Protein AF-A0A7W0XDC4-F1 (afdb_monomer_lite)

Foldseek 3Di:
DDPDDDDDDDWDPPQVVPQVPDPVLVVLLVVDDPVLSVLCCCCRTNNDQLPRVCVVVVHHSVVSVVSPVVSVVSSVVVCVVVVPDD

Radius of gyration: 13.59 Å; chains: 1; bounding box: 32×28×41 Å

Sequence (86 aa):
MSRQWFWCDCGNPRAIRFWKNNPDLEQLITRLPAGYRQILALHDIEGYTHDEIGALLEISAGTSKSQLYHARRALRAMLQTEARLP

Structure (mmCIF, N/CA/C/O backbone):
data_AF-A0A7W0XDC4-F1
#
_entry.id   AF-A0A7W0XDC4-F1
#
loop_
_atom_site.group_PDB
_atom_site.id
_atom_site.type_symbol
_atom_site.label_atom_id
_atom_site.label_alt_id
_atom_site.label_comp_id
_atom_site.label_asym_id
_atom_site.label_entity_id
_atom_site.label_seq_id
_atom_site.pdbx_PDB_ins_code
_atom_site.Cartn_x
_atom_site.Cartn_y
_atom_site.Cartn_z
_atom_site.occupancy
_atom_site.B_iso_or_equiv
_atom_site.auth_seq_id
_atom_site.auth_comp_id
_atom_site.auth_asym_id
_atom_site.auth_atom_id
_atom_site.pdbx_PDB_model_num
ATOM 1 N N . MET A 1 1 ? -21.640 14.246 -9.474 1.00 38.25 1 MET A N 1
ATOM 2 C CA . MET A 1 1 ? -20.630 14.341 -8.397 1.00 38.25 1 MET A CA 1
ATOM 3 C C . MET A 1 1 ? -20.598 13.022 -7.644 1.00 38.25 1 MET A C 1
ATOM 5 O O . MET A 1 1 ? -21.476 12.785 -6.833 1.00 38.25 1 MET A O 1
ATOM 9 N N . SER A 1 2 ? -19.662 12.144 -8.011 1.00 33.78 2 SER A N 1
ATOM 10 C CA . SER A 1 2 ? -19.091 11.044 -7.208 1.00 33.78 2 SER A CA 1
ATOM 11 C C . SER A 1 2 ? -18.250 10.202 -8.163 1.00 33.78 2 SER A C 1
ATOM 13 O O . SER A 1 2 ? -18.649 9.140 -8.621 1.00 33.78 2 SER A O 1
ATOM 15 N N . ARG A 1 3 ? -17.106 10.767 -8.570 1.00 38.34 3 ARG A N 1
ATOM 16 C CA . ARG A 1 3 ? -16.045 10.017 -9.246 1.00 38.34 3 ARG A CA 1
ATOM 17 C C . ARG A 1 3 ? -15.224 9.378 -8.140 1.00 38.34 3 ARG A C 1
ATOM 19 O O . ARG A 1 3 ? -14.292 9.994 -7.634 1.00 38.34 3 ARG A O 1
ATOM 26 N N . GLN A 1 4 ? -15.628 8.198 -7.708 1.00 39.44 4 GLN A N 1
ATOM 27 C CA . GLN A 1 4 ? -14.822 7.391 -6.813 1.00 39.44 4 GLN A CA 1
ATOM 28 C C . GLN A 1 4 ? -14.500 6.113 -7.569 1.00 39.44 4 GLN A C 1
ATOM 30 O O . GLN A 1 4 ? -15.325 5.217 -7.678 1.00 39.44 4 GLN A O 1
ATOM 35 N N . TRP A 1 5 ? -13.271 6.111 -8.087 1.00 46.94 5 TRP A N 1
ATOM 36 C CA . TRP A 1 5 ? -12.538 4.967 -8.614 1.00 46.94 5 TRP A CA 1
ATOM 37 C C . TRP A 1 5 ? -12.832 4.601 -10.077 1.00 46.94 5 TRP A C 1
ATOM 39 O O . TRP A 1 5 ? -13.815 3.951 -10.408 1.00 46.94 5 TRP A O 1
ATOM 49 N N . PHE A 1 6 ? -11.930 5.033 -10.962 1.00 32.31 6 PHE A N 1
ATOM 50 C CA . PHE A 1 6 ? -11.760 4.478 -12.304 1.00 32.31 6 PHE A CA 1
ATOM 51 C C . PHE A 1 6 ? -11.403 2.984 -12.168 1.00 32.31 6 PHE A C 1
ATOM 53 O O . PHE A 1 6 ? -10.263 2.667 -11.847 1.00 32.31 6 PHE A O 1
ATOM 60 N N . TRP A 1 7 ? -12.376 2.097 -12.376 1.00 46.69 7 TRP A N 1
ATOM 61 C CA . TRP A 1 7 ? -12.190 0.653 -12.550 1.00 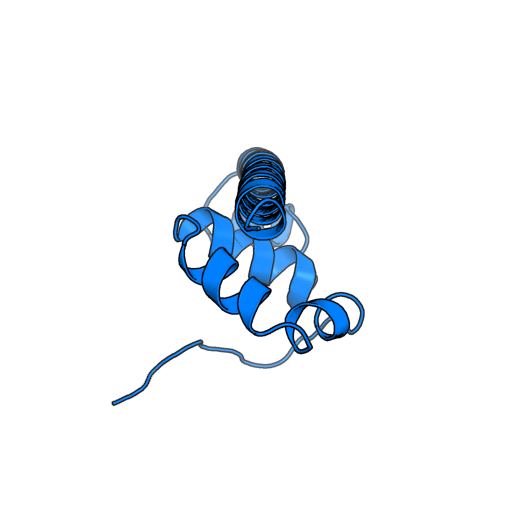46.69 7 TRP A CA 1
ATOM 62 C C . TRP A 1 7 ? -12.694 0.309 -13.952 1.00 46.69 7 TRP A C 1
ATOM 64 O O . TRP A 1 7 ? -13.886 0.445 -14.221 1.00 46.69 7 TRP A O 1
ATOM 74 N N . CYS A 1 8 ? -11.792 -0.072 -14.853 1.00 34.91 8 CYS A N 1
ATOM 75 C CA . CYS A 1 8 ? -12.140 -0.676 -16.136 1.00 34.91 8 CYS A CA 1
ATOM 76 C C . CYS A 1 8 ? -11.418 -2.028 -16.187 1.00 34.91 8 CYS A C 1
ATOM 78 O O . CYS A 1 8 ? -10.200 -2.066 -16.323 1.00 34.91 8 CYS A O 1
ATOM 80 N N . ASP A 1 9 ? -12.207 -3.077 -15.945 1.00 46.50 9 ASP A N 1
ATOM 81 C CA . ASP A 1 9 ? -11.989 -4.519 -16.118 1.00 46.50 9 ASP A CA 1
ATOM 82 C C . ASP A 1 9 ? -10.553 -5.047 -16.307 1.00 46.50 9 ASP A C 1
ATOM 84 O O . ASP A 1 9 ? -10.033 -4.984 -17.416 1.00 46.50 9 ASP A O 1
ATOM 88 N N . CYS A 1 10 ? -9.997 -5.701 -15.268 1.00 32.53 10 CYS A N 1
ATOM 89 C CA . CYS A 1 10 ? -9.129 -6.902 -15.334 1.00 32.53 10 CYS A CA 1
ATOM 90 C C . CYS A 1 10 ? -8.949 -7.542 -13.924 1.00 32.53 10 CYS A C 1
ATOM 92 O O . CYS A 1 10 ? -7.851 -7.611 -13.388 1.00 32.53 10 CYS A O 1
ATOM 94 N N . GLY A 1 11 ? -10.029 -7.995 -13.273 1.00 41.75 11 GLY A N 1
ATOM 95 C CA . GLY A 1 11 ? -9.981 -8.422 -11.862 1.00 41.75 11 GLY A CA 1
ATOM 96 C C . GLY A 1 11 ? -9.363 -9.807 -11.586 1.00 41.75 11 GLY A C 1
ATOM 97 O O . GLY A 1 11 ? -9.824 -10.825 -12.107 1.00 41.75 11 GLY A O 1
ATOM 98 N N . ASN A 1 12 ? -8.405 -9.860 -10.650 1.00 45.47 12 ASN A N 1
ATOM 99 C CA . ASN A 1 12 ? -7.922 -11.076 -9.985 1.00 45.47 12 ASN A CA 1
ATOM 100 C C . ASN A 1 12 ? -8.889 -11.486 -8.842 1.00 45.47 12 ASN A C 1
ATOM 102 O O . ASN A 1 12 ? -9.053 -10.760 -7.858 1.00 45.47 12 ASN A O 1
ATOM 106 N N . PRO A 1 13 ? -9.523 -12.672 -8.893 1.00 45.78 13 PRO A N 1
ATOM 107 C CA . PRO A 1 13 ? -10.630 -13.023 -7.998 1.00 45.78 13 PRO A CA 1
ATOM 108 C C . PRO A 1 13 ? -10.243 -13.326 -6.536 1.00 45.78 13 PRO A C 1
ATOM 110 O O . PRO A 1 13 ? -11.135 -13.575 -5.720 1.00 45.78 13 PRO A O 1
ATOM 113 N N . ARG A 1 14 ? -8.954 -13.334 -6.159 1.00 47.41 14 ARG A N 1
ATOM 114 C CA . ARG A 1 14 ? -8.537 -13.768 -4.809 1.00 47.41 14 ARG A CA 1
ATOM 115 C C . ARG A 1 14 ? -8.549 -12.681 -3.728 1.00 47.41 14 ARG A C 1
ATOM 117 O O . ARG A 1 14 ? -8.883 -13.019 -2.595 1.00 47.41 14 ARG A O 1
ATOM 124 N N . ALA A 1 15 ? -8.245 -11.412 -4.020 1.00 48.25 15 ALA A N 1
ATOM 125 C CA . ALA A 1 15 ? -8.220 -10.377 -2.968 1.00 48.25 15 ALA A CA 1
ATOM 126 C C . ALA A 1 15 ? -9.544 -9.622 -2.798 1.00 48.25 15 ALA A C 1
ATOM 128 O O . ALA A 1 15 ? -9.880 -9.235 -1.677 1.00 48.25 15 ALA A O 1
ATOM 129 N N . ILE A 1 16 ? -10.335 -9.488 -3.875 1.00 49.38 16 ILE A N 1
ATOM 130 C CA . ILE A 1 16 ? -11.648 -8.813 -3.868 1.00 49.38 16 ILE A CA 1
ATOM 131 C C . ILE A 1 16 ? -12.539 -9.335 -2.734 1.00 49.38 16 ILE A C 1
ATOM 133 O O . ILE A 1 16 ? -13.253 -8.572 -2.086 1.00 49.38 16 ILE A O 1
ATOM 137 N N . ARG A 1 17 ? -12.487 -10.642 -2.451 1.00 50.97 17 ARG A N 1
ATOM 138 C CA . ARG A 1 17 ? -13.390 -11.276 -1.486 1.00 50.97 17 ARG A CA 1
ATOM 139 C C . ARG A 1 17 ? -13.106 -10.913 -0.026 1.00 50.97 17 ARG A C 1
ATOM 141 O O . ARG A 1 17 ? -14.003 -11.053 0.800 1.00 50.97 17 ARG A O 1
ATOM 148 N N . PHE A 1 1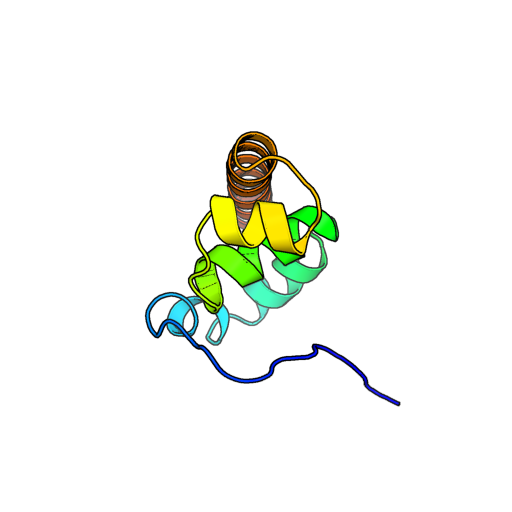8 ? -11.896 -10.459 0.301 1.00 52.78 18 PHE A N 1
ATOM 149 C CA . PHE A 1 18 ? -11.527 -10.166 1.687 1.00 52.78 18 PHE A CA 1
ATOM 150 C C . PHE A 1 18 ? -11.888 -8.730 2.097 1.00 52.78 18 PHE A C 1
ATOM 152 O O . PHE A 1 18 ? -12.358 -8.514 3.214 1.00 52.78 18 PHE A O 1
ATOM 159 N N . TRP A 1 19 ? -11.727 -7.755 1.193 1.00 60.25 19 TRP A N 1
ATOM 160 C CA . TRP A 1 19 ? -11.988 -6.339 1.501 1.00 60.25 19 TRP A CA 1
ATOM 161 C C . TRP A 1 19 ? -13.482 -6.014 1.492 1.00 60.25 19 TRP A C 1
ATOM 163 O O . TRP A 1 19 ? -13.956 -5.290 2.359 1.00 60.25 19 TRP A O 1
ATOM 173 N N . LYS A 1 20 ? -14.246 -6.634 0.584 1.00 55.09 20 LYS A N 1
ATOM 174 C CA . LYS A 1 20 ? -15.671 -6.325 0.376 1.00 55.09 20 LYS A CA 1
ATOM 175 C C . LYS A 1 20 ? -16.598 -6.702 1.541 1.00 55.09 20 LYS A C 1
ATOM 177 O O . LYS A 1 20 ? -17.737 -6.257 1.570 1.00 55.09 20 LYS A O 1
ATOM 182 N N . ASN A 1 21 ? -16.134 -7.529 2.479 1.00 58.41 21 ASN A N 1
ATOM 183 C CA . ASN A 1 21 ? -16.958 -8.054 3.573 1.00 58.41 21 ASN A CA 1
ATOM 184 C C . ASN A 1 21 ? -16.687 -7.385 4.931 1.00 58.41 21 ASN A C 1
ATOM 186 O O . ASN A 1 21 ? -17.260 -7.815 5.927 1.00 58.41 21 ASN A O 1
ATOM 190 N N . ASN A 1 22 ? -15.820 -6.367 4.994 1.00 64.31 22 ASN A N 1
ATOM 191 C CA . ASN A 1 22 ? -15.435 -5.721 6.251 1.00 64.31 22 ASN A CA 1
ATOM 192 C C . ASN A 1 22 ? -15.457 -4.187 6.101 1.00 64.31 22 ASN A C 1
ATOM 194 O O . ASN A 1 22 ? -14.475 -3.617 5.619 1.00 64.31 22 ASN A O 1
ATOM 198 N N . PRO A 1 23 ? -16.537 -3.501 6.518 1.00 65.25 23 PRO A N 1
ATOM 199 C CA . PRO A 1 23 ? -16.646 -2.042 6.395 1.00 65.25 23 PRO A CA 1
ATOM 200 C C . PRO A 1 23 ? -15.547 -1.287 7.165 1.00 65.25 23 PRO A C 1
ATOM 202 O O . PRO A 1 23 ? -15.133 -0.202 6.756 1.00 65.25 23 PRO A O 1
ATOM 205 N N . ASP A 1 24 ? -15.006 -1.880 8.231 1.00 74.06 24 ASP A N 1
ATOM 206 C CA . ASP A 1 24 ? -13.901 -1.300 9.005 1.00 74.06 24 ASP A CA 1
ATOM 207 C C . ASP A 1 24 ? -12.585 -1.293 8.212 1.00 74.06 24 ASP A C 1
ATOM 209 O O . ASP A 1 24 ? -11.787 -0.359 8.299 1.00 74.06 24 ASP A O 1
ATOM 213 N N . LEU A 1 25 ? -12.371 -2.301 7.361 1.00 75.00 25 LEU A N 1
ATOM 214 C CA . LEU A 1 25 ? -11.185 -2.398 6.510 1.00 75.00 25 LEU A CA 1
ATOM 215 C C . LEU A 1 25 ? -11.174 -1.319 5.425 1.00 75.00 25 LEU A C 1
ATOM 217 O O . LEU A 1 25 ? -10.121 -0.732 5.175 1.00 75.00 25 LEU A O 1
ATOM 221 N N . GLU A 1 26 ? -12.322 -1.015 4.814 1.00 75.69 26 GLU A N 1
ATOM 222 C CA . GLU A 1 26 ? -12.414 0.078 3.839 1.00 75.69 26 GLU A CA 1
ATOM 223 C C . GLU A 1 26 ? -12.046 1.420 4.479 1.00 75.69 26 GLU A C 1
ATOM 225 O O . GLU A 1 26 ? -11.225 2.162 3.931 1.00 75.69 26 GLU A O 1
ATOM 230 N N . GLN A 1 27 ? -12.559 1.702 5.682 1.00 80.50 27 GLN A N 1
ATOM 231 C CA . GLN A 1 27 ? -12.207 2.918 6.416 1.00 80.50 27 GLN A CA 1
ATOM 232 C C . GLN A 1 27 ? -10.702 2.996 6.691 1.00 80.50 27 GLN A C 1
ATOM 234 O O . GLN A 1 27 ? -10.081 4.034 6.456 1.00 80.50 27 GLN A O 1
ATOM 239 N N . LEU A 1 28 ? -10.073 1.898 7.104 1.00 81.81 28 LEU A N 1
ATOM 240 C CA . LEU A 1 28 ? -8.628 1.867 7.337 1.00 81.81 28 LEU A CA 1
ATOM 241 C C . LEU A 1 28 ? -7.813 2.086 6.056 1.00 81.81 28 LEU A C 1
ATOM 243 O O . LEU A 1 28 ? -6.837 2.836 6.060 1.00 81.81 28 LEU A O 1
ATOM 247 N N . ILE A 1 29 ? -8.238 1.509 4.933 1.00 81.50 29 ILE A N 1
ATOM 248 C CA . ILE A 1 29 ? -7.592 1.718 3.631 1.00 81.50 29 ILE A CA 1
ATOM 249 C C . ILE A 1 29 ? -7.725 3.183 3.182 1.00 81.50 29 ILE A C 1
ATOM 251 O O . ILE A 1 29 ? -6.784 3.745 2.611 1.00 81.50 29 ILE A O 1
ATOM 255 N N . THR A 1 30 ? -8.844 3.851 3.487 1.00 82.25 30 THR A N 1
ATOM 256 C CA . THR A 1 30 ? -8.989 5.296 3.226 1.00 82.25 30 THR A CA 1
ATOM 257 C C . THR A 1 30 ? -8.095 6.178 4.102 1.00 82.25 30 THR A C 1
ATOM 259 O O . THR A 1 30 ? -7.787 7.303 3.708 1.00 82.25 30 THR A O 1
ATOM 262 N N . ARG A 1 31 ? -7.609 5.670 5.241 1.00 84.31 31 ARG A N 1
ATOM 263 C CA . ARG A 1 31 ? -6.616 6.353 6.087 1.00 84.31 31 ARG A CA 1
ATOM 264 C C . ARG A 1 31 ? -5.176 6.144 5.604 1.00 84.31 31 ARG A C 1
ATOM 266 O O . ARG A 1 31 ? -4.286 6.879 6.027 1.00 84.31 31 ARG A O 1
ATOM 273 N N . LEU A 1 32 ? -4.922 5.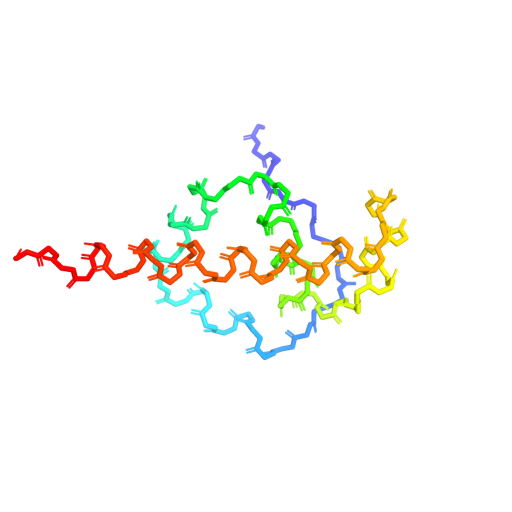176 4.715 1.00 83.69 32 LEU A N 1
ATOM 274 C CA . LEU A 1 32 ? -3.593 4.993 4.125 1.00 83.69 32 LEU A CA 1
ATOM 275 C C . LEU A 1 32 ? -3.232 6.160 3.191 1.00 83.69 32 LEU A C 1
ATOM 277 O O . LEU A 1 32 ? -4.111 6.664 2.476 1.00 83.69 32 LEU A O 1
ATOM 281 N N . PRO A 1 33 ? -1.935 6.528 3.119 1.00 85.44 33 PRO A N 1
ATOM 282 C CA . PRO A 1 33 ? -1.424 7.450 2.111 1.00 85.44 33 PRO A CA 1
ATOM 283 C C . PRO A 1 33 ? -1.826 7.022 0.696 1.00 85.44 33 PRO A C 1
ATOM 285 O O . PRO A 1 33 ? -1.857 5.828 0.387 1.00 85.44 33 PRO A O 1
ATOM 288 N N . ALA A 1 34 ? -2.090 7.998 -0.177 1.00 79.44 34 ALA A N 1
ATOM 289 C CA . ALA A 1 34 ? -2.616 7.753 -1.521 1.00 79.44 34 ALA A CA 1
ATOM 290 C C . ALA A 1 34 ? -1.771 6.746 -2.326 1.00 79.44 34 ALA A C 1
ATOM 292 O O . ALA A 1 34 ? -2.326 5.789 -2.858 1.00 79.44 34 ALA A O 1
ATOM 293 N N . GLY A 1 35 ? -0.439 6.885 -2.328 1.00 82.50 35 GLY A N 1
ATOM 294 C CA . GLY A 1 35 ? 0.453 5.961 -3.045 1.00 82.50 35 GLY A CA 1
ATOM 295 C C . GLY A 1 35 ? 0.395 4.519 -2.526 1.00 82.50 35 GLY A C 1
ATOM 296 O O . GLY A 1 35 ? 0.392 3.569 -3.306 1.00 82.50 35 GLY A O 1
ATOM 297 N N . TYR A 1 36 ? 0.245 4.337 -1.212 1.00 87.62 36 TYR A N 1
ATOM 298 C CA . TYR A 1 36 ? 0.141 3.006 -0.603 1.00 87.62 36 TYR A CA 1
ATOM 299 C C . TYR A 1 36 ? -1.169 2.332 -0.974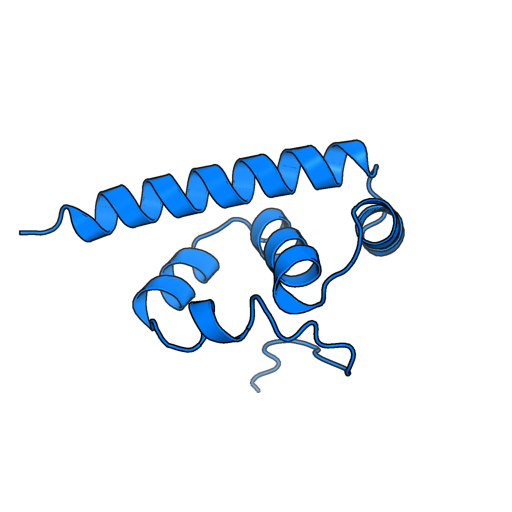 1.00 87.62 36 TYR A C 1
ATOM 301 O O . TYR A 1 36 ? -1.178 1.158 -1.329 1.00 87.62 36 TYR A O 1
ATOM 309 N N . ARG A 1 37 ? -2.267 3.089 -0.930 1.00 86.75 37 ARG A N 1
ATOM 310 C CA . ARG A 1 37 ? -3.583 2.606 -1.342 1.00 86.75 37 ARG A CA 1
ATOM 311 C C . ARG A 1 37 ? -3.592 2.191 -2.807 1.00 86.75 37 ARG A C 1
ATOM 313 O O . ARG A 1 37 ? -4.143 1.149 -3.134 1.00 86.75 37 ARG A O 1
ATOM 320 N N . GLN A 1 38 ? -2.974 2.997 -3.665 1.00 85.75 38 GLN A N 1
ATOM 321 C CA . GLN A 1 38 ? -2.947 2.764 -5.103 1.00 85.75 38 GLN A CA 1
ATOM 322 C C . GLN A 1 38 ? -2.174 1.486 -5.440 1.00 85.75 38 GLN A C 1
ATOM 324 O O . GLN A 1 38 ? -2.694 0.630 -6.144 1.00 85.75 38 GLN A O 1
ATOM 329 N N . ILE A 1 39 ? -0.986 1.296 -4.857 1.00 88.81 39 ILE A N 1
ATOM 330 C CA . ILE A 1 39 ? -0.184 0.082 -5.069 1.00 88.81 39 ILE A CA 1
ATOM 331 C C . ILE A 1 39 ? -0.857 -1.151 -4.466 1.00 88.81 39 ILE A C 1
ATOM 333 O O . ILE A 1 39 ? -0.846 -2.209 -5.087 1.00 88.81 39 ILE A O 1
ATOM 337 N N . LEU A 1 40 ? -1.465 -1.024 -3.282 1.00 86.50 40 LEU A N 1
ATOM 338 C CA . LEU A 1 40 ? -2.209 -2.116 -2.656 1.00 86.50 40 LEU A CA 1
ATOM 339 C C . LEU A 1 40 ? -3.393 -2.541 -3.539 1.00 86.50 40 LEU A C 1
ATOM 341 O O . LEU A 1 40 ? -3.566 -3.728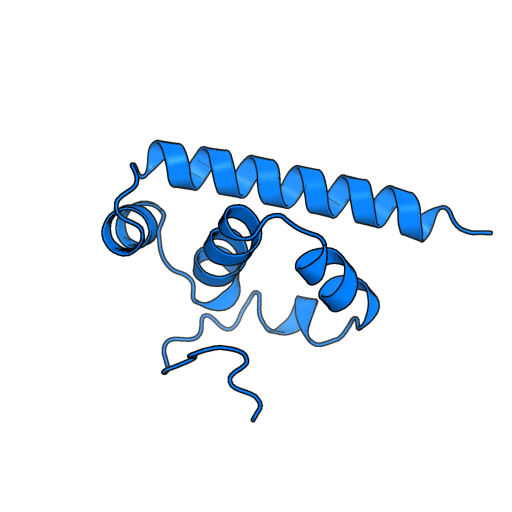 -3.777 1.00 86.50 40 LEU A O 1
ATOM 345 N N . ALA A 1 41 ? -4.172 -1.589 -4.061 1.00 82.62 41 ALA A N 1
ATOM 346 C CA . ALA A 1 41 ? -5.304 -1.870 -4.943 1.00 82.62 41 ALA A CA 1
ATOM 347 C C . ALA A 1 41 ? -4.862 -2.511 -6.268 1.00 82.62 41 ALA A C 1
ATOM 349 O O . ALA A 1 41 ? -5.396 -3.550 -6.646 1.00 82.62 41 ALA A O 1
ATOM 350 N N . LEU A 1 42 ? -3.856 -1.941 -6.937 1.00 85.06 42 LEU A N 1
ATOM 351 C CA . LEU A 1 42 ? -3.339 -2.467 -8.203 1.00 85.06 42 LEU A CA 1
ATOM 352 C C . LEU A 1 42 ? -2.739 -3.872 -8.040 1.00 85.06 42 LEU A C 1
ATOM 354 O O . LEU A 1 42 ? -2.958 -4.741 -8.873 1.00 85.06 42 LEU A O 1
ATOM 358 N N . HIS A 1 43 ? -2.000 -4.124 -6.962 1.00 86.94 43 HIS A N 1
ATOM 359 C CA . HIS A 1 43 ? -1.382 -5.430 -6.756 1.00 86.94 43 HIS A CA 1
ATOM 360 C C . HIS A 1 43 ? -2.382 -6.474 -6.248 1.00 86.94 43 HIS A C 1
ATOM 362 O O . HIS A 1 43 ? -2.488 -7.560 -6.812 1.00 86.94 43 HIS A O 1
ATOM 368 N N . ASP A 1 44 ? -3.107 -6.174 -5.168 1.00 81.50 44 ASP A N 1
ATOM 369 C CA . ASP A 1 44 ? -3.937 -7.179 -4.509 1.00 81.50 44 ASP A CA 1
ATOM 370 C C . ASP A 1 44 ? -5.274 -7.351 -5.248 1.00 81.50 44 ASP A C 1
ATOM 372 O O . ASP A 1 44 ? -5.65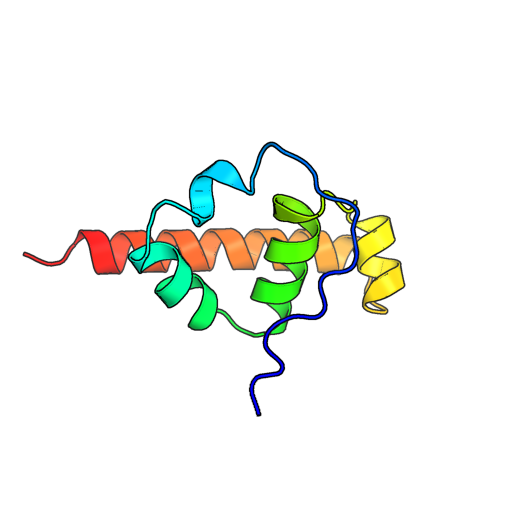6 -8.488 -5.516 1.00 81.50 44 ASP A O 1
ATOM 376 N N . ILE A 1 45 ? -5.969 -6.269 -5.628 1.00 76.12 45 ILE A N 1
ATOM 377 C CA . ILE A 1 45 ? -7.282 -6.373 -6.292 1.00 76.12 45 ILE A CA 1
ATOM 378 C C . ILE A 1 45 ? -7.138 -6.701 -7.780 1.00 76.12 45 ILE A C 1
ATOM 380 O O . ILE A 1 45 ? -7.730 -7.666 -8.260 1.00 76.12 45 ILE A O 1
ATOM 384 N N . GLU A 1 46 ? -6.389 -5.880 -8.510 1.00 78.50 46 GLU A N 1
ATOM 385 C CA . GLU A 1 46 ? -6.289 -6.003 -9.969 1.00 78.50 46 GLU A CA 1
ATOM 386 C C . GLU A 1 46 ? -5.292 -7.100 -10.374 1.00 78.50 46 GLU A C 1
ATOM 388 O O . GLU A 1 46 ? -5.391 -7.679 -11.447 1.00 78.50 46 GLU A O 1
ATOM 393 N N . GLY A 1 47 ? -4.357 -7.462 -9.489 1.00 82.94 47 GLY A N 1
ATOM 394 C CA . GLY A 1 47 ? -3.386 -8.520 -9.760 1.00 82.94 47 GLY A CA 1
ATOM 395 C C . GLY A 1 47 ? -2.201 -8.085 -10.617 1.00 82.94 47 GLY A C 1
ATOM 396 O O . GLY A 1 47 ? -1.511 -8.957 -11.144 1.00 82.94 47 GLY A O 1
ATOM 397 N N . TYR A 1 48 ? -1.946 -6.780 -10.749 1.00 85.31 48 TYR A N 1
ATOM 398 C CA . TYR A 1 48 ? -0.778 -6.284 -11.471 1.00 85.31 48 TYR A CA 1
ATOM 399 C C . TYR A 1 48 ? 0.525 -6.704 -10.785 1.00 85.31 48 TYR A C 1
ATOM 401 O O . TYR A 1 48 ? 0.666 -6.691 -9.557 1.00 85.31 48 TYR A O 1
ATOM 409 N N . THR A 1 49 ? 1.524 -7.009 -11.602 1.00 89.25 49 THR A N 1
ATOM 410 C CA . THR A 1 49 ? 2.891 -7.267 -11.154 1.00 89.25 49 THR A CA 1
ATOM 411 C C . THR A 1 49 ? 3.604 -5.972 -10.758 1.00 89.25 49 THR A C 1
ATOM 413 O O . THR A 1 49 ? 3.220 -4.863 -11.129 1.00 89.25 49 THR A O 1
ATOM 416 N N . HIS A 1 50 ? 4.695 -6.088 -9.998 1.00 87.56 50 HIS A N 1
ATOM 417 C CA . HIS A 1 50 ? 5.486 -4.921 -9.594 1.00 87.56 50 HIS A CA 1
ATOM 418 C C . HIS A 1 50 ? 6.085 -4.149 -10.772 1.00 87.56 50 HIS A C 1
ATOM 420 O O . HIS A 1 50 ? 6.251 -2.935 -10.660 1.00 87.56 50 HIS A O 1
ATOM 426 N N . ASP A 1 51 ? 6.405 -4.844 -11.862 1.00 90.19 51 ASP A N 1
ATOM 427 C CA . ASP A 1 51 ? 6.935 -4.244 -13.083 1.00 90.19 51 ASP A CA 1
ATOM 428 C C . ASP A 1 51 ? 5.850 -3.451 -13.824 1.00 90.19 51 ASP A C 1
ATOM 430 O O . ASP A 1 51 ? 6.084 -2.300 -14.187 1.00 90.19 51 ASP A O 1
ATOM 434 N N . GLU A 1 52 ? 4.634 -3.994 -13.942 1.00 86.94 52 GLU A N 1
ATOM 435 C CA . GLU A 1 52 ? 3.486 -3.285 -14.530 1.00 86.94 52 GLU A CA 1
ATOM 436 C C . GLU A 1 52 ? 3.072 -2.071 -13.695 1.00 86.94 52 GLU A C 1
ATOM 438 O O . GLU A 1 52 ? 2.851 -0.992 -14.237 1.00 86.94 52 GLU A O 1
ATOM 443 N N . ILE A 1 53 ? 3.031 -2.210 -12.366 1.00 88.38 53 ILE A N 1
ATOM 444 C CA . ILE A 1 53 ? 2.756 -1.090 -11.452 1.00 88.38 53 ILE A CA 1
ATOM 445 C C . ILE A 1 53 ? 3.847 -0.023 -11.566 1.00 88.38 53 ILE A C 1
ATOM 447 O O . ILE A 1 53 ? 3.552 1.170 -11.521 1.00 88.38 53 ILE A O 1
ATOM 451 N N . GLY A 1 54 ? 5.106 -0.446 -11.699 1.00 90.12 54 GLY A N 1
ATOM 452 C CA . GLY A 1 54 ? 6.233 0.456 -11.895 1.00 90.12 54 GLY A CA 1
ATOM 453 C C . GLY A 1 54 ? 6.098 1.267 -13.180 1.00 90.12 54 GLY A C 1
ATOM 454 O O . GLY A 1 54 ? 6.199 2.490 -13.144 1.00 90.12 54 GLY A O 1
ATOM 455 N N . ALA A 1 55 ? 5.777 0.601 -14.289 1.00 90.44 55 ALA A N 1
ATOM 456 C CA . ALA A 1 55 ? 5.515 1.261 -15.562 1.00 90.44 55 ALA A CA 1
ATOM 457 C C . ALA A 1 55 ? 4.297 2.201 -15.494 1.00 90.44 55 ALA A C 1
ATOM 459 O O . ALA A 1 55 ? 4.359 3.316 -16.000 1.00 90.44 55 ALA A O 1
ATOM 460 N N . LEU A 1 56 ? 3.211 1.781 -14.835 1.00 87.94 56 LEU A N 1
ATOM 461 C CA . LEU A 1 56 ? 1.960 2.541 -14.749 1.00 87.94 56 LEU A CA 1
ATOM 462 C C . LEU A 1 56 ? 2.082 3.814 -13.899 1.00 87.94 56 LEU A C 1
ATOM 464 O O . LEU A 1 56 ? 1.454 4.824 -14.205 1.00 87.94 56 LEU A O 1
ATOM 468 N N . LEU A 1 57 ? 2.849 3.750 -12.810 1.00 86.19 57 LEU A N 1
ATOM 469 C CA . LEU A 1 57 ? 3.028 4.859 -11.868 1.00 86.19 57 LEU A CA 1
ATOM 470 C C . LEU A 1 57 ? 4.349 5.613 -12.075 1.00 86.19 57 LEU A C 1
ATOM 472 O O . LEU A 1 57 ? 4.681 6.468 -11.258 1.00 86.19 57 LEU A O 1
ATOM 476 N N . GLU A 1 58 ? 5.105 5.273 -13.122 1.00 89.94 58 GLU A N 1
ATOM 477 C CA . GLU A 1 58 ? 6.432 5.829 -13.424 1.00 89.94 58 GLU A CA 1
ATOM 478 C C . GLU A 1 58 ? 7.418 5.722 -12.238 1.00 89.94 58 GLU A C 1
ATOM 480 O O . GLU A 1 58 ? 8.218 6.615 -11.959 1.00 89.94 58 GLU A O 1
ATOM 485 N N . ILE A 1 59 ? 7.372 4.596 -11.519 1.00 89.25 59 ILE A N 1
ATOM 486 C CA . ILE A 1 59 ? 8.273 4.267 -10.405 1.00 89.25 59 ILE A CA 1
ATOM 487 C C . ILE A 1 59 ? 9.043 2.977 -10.690 1.00 89.25 59 ILE A C 1
ATOM 489 O O . ILE A 1 59 ? 8.649 2.150 -11.505 1.00 89.25 59 ILE A O 1
ATOM 493 N N . SER A 1 60 ? 10.136 2.734 -9.966 1.00 92.69 60 SER A N 1
ATOM 494 C CA . SER A 1 60 ? 10.831 1.449 -10.097 1.00 92.69 60 SER A CA 1
ATOM 495 C C . SER A 1 60 ? 10.005 0.294 -9.507 1.00 92.69 60 SER A C 1
ATOM 497 O O . SER A 1 60 ? 9.320 0.456 -8.491 1.00 92.69 60 SER A O 1
ATOM 499 N N . ALA A 1 61 ? 10.143 -0.913 -10.064 1.00 91.81 61 ALA A N 1
ATOM 500 C CA . ALA A 1 61 ? 9.556 -2.124 -9.480 1.00 91.81 61 ALA A CA 1
ATOM 501 C C . ALA A 1 61 ? 10.036 -2.363 -8.031 1.00 91.81 61 ALA A C 1
ATOM 503 O O . ALA A 1 61 ? 9.286 -2.857 -7.186 1.00 91.81 61 ALA A O 1
ATOM 504 N N . GLY A 1 62 ? 11.270 -1.955 -7.705 1.00 93.38 62 GLY A N 1
ATOM 505 C CA . GLY A 1 62 ? 11.793 -1.958 -6.335 1.00 93.38 62 GLY A CA 1
ATOM 506 C C . GLY A 1 62 ? 11.030 -1.002 -5.412 1.00 93.38 62 GLY A C 1
ATOM 507 O O . GLY A 1 62 ? 10.670 -1.371 -4.295 1.00 93.38 62 GLY A O 1
ATOM 508 N N . THR A 1 63 ? 10.702 0.194 -5.903 1.00 90.50 63 THR A N 1
ATOM 509 C CA . THR A 1 63 ? 9.856 1.165 -5.200 1.00 90.50 63 THR A CA 1
ATOM 510 C C . THR A 1 63 ? 8.450 0.602 -4.987 1.00 90.50 63 THR A C 1
ATOM 512 O O . THR A 1 63 ? 7.934 0.699 -3.876 1.00 90.50 63 THR A O 1
ATOM 515 N N . SER A 1 64 ? 7.861 -0.049 -5.997 1.00 90.38 64 SER A N 1
ATOM 516 C CA . SER A 1 64 ? 6.563 -0.732 -5.881 1.00 90.38 64 SER A CA 1
ATOM 517 C C . SER A 1 64 ? 6.569 -1.800 -4.776 1.00 90.38 64 SER A C 1
ATOM 519 O O . SER A 1 64 ? 5.713 -1.784 -3.890 1.00 90.38 64 SER A O 1
ATOM 521 N N . LYS A 1 65 ? 7.590 -2.671 -4.742 1.00 90.25 65 LYS A N 1
ATOM 522 C CA . LYS A 1 65 ? 7.764 -3.694 -3.691 1.00 90.25 65 LYS A CA 1
ATOM 523 C C . LYS A 1 65 ? 7.858 -3.085 -2.292 1.00 90.25 65 LYS A C 1
ATOM 525 O O . LYS A 1 65 ? 7.149 -3.522 -1.381 1.00 90.25 65 LYS A O 1
ATOM 530 N N . SER A 1 66 ? 8.703 -2.067 -2.122 1.00 92.12 66 SER A N 1
ATOM 531 C CA . SER A 1 66 ? 8.886 -1.384 -0.837 1.00 92.12 66 SER A CA 1
ATOM 532 C C . SER A 1 66 ? 7.607 -0.684 -0.385 1.00 92.12 66 SER A C 1
ATOM 534 O O . SER A 1 66 ? 7.192 -0.839 0.763 1.00 92.12 66 SER A O 1
ATOM 536 N N . GLN A 1 67 ? 6.923 0.028 -1.283 1.00 90.56 67 GLN A N 1
ATOM 537 C CA . GLN A 1 67 ? 5.658 0.680 -0.956 1.00 90.56 67 GLN A CA 1
ATOM 538 C C . GLN A 1 67 ? 4.567 -0.332 -0.590 1.00 90.56 67 GLN A C 1
ATOM 540 O O . GLN A 1 67 ? 3.882 -0.122 0.407 1.00 90.56 67 GLN A O 1
ATOM 545 N N . LEU A 1 68 ? 4.447 -1.460 -1.301 1.00 89.75 68 LEU A N 1
ATOM 546 C CA . LEU A 1 68 ? 3.496 -2.518 -0.940 1.00 89.75 68 LEU A CA 1
ATOM 547 C C . LEU A 1 68 ? 3.805 -3.113 0.444 1.00 89.75 68 LEU A C 1
ATOM 549 O O . LEU A 1 68 ? 2.901 -3.385 1.238 1.00 89.75 68 LEU A O 1
ATOM 553 N N . TYR A 1 69 ? 5.086 -3.316 0.764 1.00 90.19 69 TYR A N 1
ATOM 554 C CA . TYR A 1 69 ? 5.506 -3.765 2.091 1.00 90.19 69 TYR A CA 1
ATOM 555 C C . TYR A 1 69 ? 5.094 -2.769 3.187 1.00 90.19 69 TYR A C 1
ATOM 557 O O . TYR A 1 69 ? 4.476 -3.164 4.181 1.00 90.19 69 TYR A O 1
ATOM 565 N N . HIS A 1 70 ? 5.370 -1.478 2.989 1.00 91.06 70 HIS A N 1
ATOM 566 C CA . HIS A 1 70 ? 4.985 -0.431 3.934 1.00 91.06 70 HIS A CA 1
ATOM 567 C C . HIS A 1 70 ? 3.465 -0.285 4.060 1.00 91.06 70 HIS A C 1
ATOM 569 O O . HIS A 1 70 ? 2.969 -0.186 5.182 1.00 91.06 70 HIS A O 1
ATOM 575 N N . ALA A 1 71 ? 2.724 -0.366 2.952 1.00 89.69 71 ALA A N 1
ATOM 576 C CA . ALA A 1 71 ? 1.264 -0.333 2.928 1.00 89.69 71 ALA A CA 1
ATOM 577 C C . ALA A 1 71 ? 0.662 -1.453 3.789 1.00 89.69 71 ALA A C 1
ATOM 579 O O . ALA A 1 71 ? -0.151 -1.191 4.676 1.00 89.69 71 ALA A O 1
ATOM 580 N N . ARG A 1 72 ? 1.127 -2.698 3.605 1.00 88.38 72 ARG A N 1
ATOM 581 C CA . ARG A 1 72 ? 0.670 -3.851 4.400 1.00 88.38 72 ARG A CA 1
ATOM 582 C C . ARG A 1 72 ? 1.031 -3.721 5.875 1.00 88.38 72 ARG A C 1
ATOM 584 O O . ARG A 1 72 ? 0.230 -4.082 6.736 1.00 88.38 72 ARG A O 1
ATOM 591 N N . ARG A 1 73 ? 2.222 -3.206 6.188 1.00 89.19 73 ARG A N 1
ATOM 592 C CA . ARG A 1 73 ? 2.652 -2.985 7.575 1.00 89.19 73 ARG A CA 1
ATOM 593 C C . ARG A 1 73 ? 1.808 -1.908 8.261 1.00 89.19 73 ARG A C 1
ATOM 595 O O . ARG A 1 73 ? 1.390 -2.120 9.396 1.00 89.19 73 ARG A O 1
ATOM 602 N N . ALA A 1 74 ? 1.528 -0.802 7.575 1.00 88.25 74 ALA A N 1
ATOM 603 C CA . ALA A 1 74 ? 0.666 0.263 8.079 1.00 88.25 74 ALA A CA 1
ATOM 604 C C . ALA A 1 74 ? -0.766 -0.238 8.312 1.00 88.25 74 ALA A C 1
ATOM 606 O O . ALA A 1 74 ? -1.313 -0.028 9.391 1.00 88.25 74 ALA A O 1
ATOM 607 N N . LEU A 1 75 ? -1.329 -0.987 7.357 1.00 85.81 75 LEU A N 1
ATOM 608 C CA . LEU A 1 75 ? -2.667 -1.562 7.490 1.00 85.81 75 LEU A CA 1
ATOM 609 C C . LEU A 1 75 ? -2.761 -2.531 8.679 1.00 85.81 75 LEU A C 1
ATOM 611 O O . LEU A 1 75 ? -3.705 -2.461 9.458 1.00 85.81 75 LEU A O 1
ATOM 615 N N . ARG A 1 76 ? -1.757 -3.399 8.874 1.00 85.62 76 ARG A N 1
ATOM 616 C CA . ARG A 1 76 ? -1.693 -4.298 10.041 1.00 85.62 76 ARG A CA 1
ATOM 617 C C . ARG A 1 76 ? -1.597 -3.538 11.362 1.00 85.62 76 ARG A C 1
ATOM 619 O O . ARG A 1 76 ? -2.254 -3.932 12.317 1.00 85.62 76 ARG A O 1
ATOM 626 N N . ALA A 1 77 ? -0.798 -2.473 11.421 1.00 87.81 77 ALA A N 1
ATOM 627 C CA . ALA A 1 77 ? -0.692 -1.645 12.620 1.00 87.81 77 ALA A CA 1
ATOM 628 C C . ALA A 1 77 ? -2.035 -0.976 12.953 1.00 87.81 77 ALA A C 1
ATOM 630 O O . ALA A 1 77 ? -2.474 -1.031 14.096 1.00 87.81 77 ALA A O 1
ATOM 631 N N . MET A 1 78 ? -2.724 -0.434 11.945 1.00 85.69 78 MET A N 1
ATOM 632 C CA . MET A 1 78 ? -4.056 0.154 12.105 1.00 85.69 78 MET A CA 1
ATOM 633 C C . MET A 1 78 ? -5.091 -0.870 12.588 1.00 85.69 78 MET A C 1
ATOM 635 O O . MET A 1 78 ? -5.838 -0.582 13.518 1.00 85.69 78 MET A O 1
ATOM 639 N N . LEU A 1 79 ? -5.093 -2.079 12.015 1.00 83.25 79 LEU A N 1
ATOM 640 C CA . LEU A 1 79 ? -5.969 -3.170 12.453 1.00 83.25 79 LEU A CA 1
ATOM 641 C C . LEU A 1 79 ? -5.711 -3.570 13.909 1.00 83.25 79 LEU A C 1
ATOM 643 O O . LEU A 1 79 ? -6.655 -3.816 14.644 1.00 83.25 79 LEU A O 1
ATOM 647 N N . GLN A 1 80 ? -4.449 -3.619 14.343 1.00 83.25 80 GLN A N 1
ATOM 648 C CA . GLN A 1 80 ? -4.103 -3.914 15.738 1.00 83.25 80 GLN A CA 1
ATOM 649 C C . GLN A 1 80 ? -4.534 -2.802 16.698 1.00 83.25 80 GLN A C 1
ATOM 651 O O . GLN A 1 80 ? -4.839 -3.085 17.854 1.00 83.25 80 GLN A O 1
ATOM 656 N N . THR A 1 81 ? -4.545 -1.547 16.244 1.00 82.50 81 THR A N 1
ATOM 657 C CA . THR A 1 81 ? -5.042 -0.418 17.035 1.00 82.50 81 THR A CA 1
ATOM 658 C C . THR A 1 81 ? -6.565 -0.447 17.165 1.00 82.50 81 THR A C 1
ATOM 660 O O . THR A 1 81 ? -7.057 -0.328 18.281 1.00 82.50 81 THR A O 1
ATOM 663 N N . GLU A 1 82 ? -7.302 -0.651 16.070 1.00 72.31 82 GLU A N 1
ATOM 664 C CA . GLU A 1 82 ? -8.776 -0.736 16.089 1.00 72.31 82 GLU A CA 1
ATOM 665 C C . GLU A 1 82 ? -9.265 -1.999 16.823 1.00 72.31 82 GLU A C 1
ATOM 667 O O . GLU A 1 82 ? -10.157 -1.922 17.659 1.00 72.31 82 GLU A O 1
ATOM 672 N N . ALA A 1 83 ? -8.624 -3.158 16.620 1.00 64.19 83 ALA A N 1
ATOM 673 C CA . ALA A 1 83 ? -8.971 -4.402 17.321 1.00 64.19 83 ALA A CA 1
ATOM 674 C C . ALA A 1 83 ? -8.654 -4.381 18.830 1.00 64.19 83 ALA A C 1
ATOM 676 O O . ALA A 1 83 ? -8.984 -5.327 19.542 1.00 64.19 83 ALA A O 1
ATOM 677 N N . ARG A 1 84 ? -7.981 -3.333 19.321 1.00 56.22 84 ARG A N 1
ATOM 678 C CA . ARG A 1 84 ? -7.676 -3.119 20.742 1.00 56.22 84 ARG A CA 1
ATOM 679 C C . ARG A 1 84 ? -8.737 -2.261 21.452 1.00 56.22 84 ARG A C 1
ATOM 681 O O . ARG A 1 84 ? -8.578 -1.992 22.641 1.00 56.22 84 ARG A O 1
ATOM 688 N N . LEU A 1 85 ? -9.796 -1.823 20.770 1.00 36.53 85 LEU A N 1
ATOM 689 C CA . LEU A 1 85 ? -10.871 -1.068 21.416 1.00 36.53 85 LEU A CA 1
ATOM 690 C C . LEU A 1 85 ? -11.701 -1.983 22.352 1.00 36.53 85 LEU A C 1
ATOM 692 O O . LEU A 1 85 ? -12.055 -3.085 21.931 1.00 36.53 85 LEU A O 1
ATOM 696 N N . PRO A 1 86 ? -11.937 -1.570 23.616 1.00 45.34 86 PRO A N 1
ATOM 697 C CA . PRO A 1 86 ? -12.692 -2.331 24.617 1.00 45.34 86 PRO A CA 1
ATOM 698 C C . PRO A 1 86 ? -14.192 -2.424 24.321 1.00 45.34 86 PRO A C 1
ATOM 700 O O . PRO A 1 86 ? -14.731 -1.501 23.668 1.00 45.34 86 PRO A O 1
#

pLDDT: mean 73.7, std 19.09, range [32.31, 93.38]

Secondary structure (DSSP, 8-state):
--------S---TTTHHHHTT-HHHHHHHHHS-HHHHHHHIIIIIS---HHHHHHHHTS-HHHHHHHHHHHHHHHHHHHHHHTT--